Protein AF-A0A7V4V1C7-F1 (afdb_monomer)

Radius of gyration: 26.03 Å; Cα contacts (8 Å, |Δi|>4): 119; chains: 1; bounding box: 71×23×78 Å

Sequence (126 aa):
MKGGFTLIELMVSVSILSLGIVLIYQSFFTILNYFNYYLHYLDVYPWLNEKIWQIKEDLNRNGNFDFIEKGGFLEINKRIYRWNLDFSPIDKNLYAIYLTLFWQEGKREIRLFRKTYVFYRENNPA

Nearest PDB structures (foldseek):
  2ret-assembly1_C  TM=4.848E-01  e=1.657E-01  Vibrio vulnificus
  1fr5-assembly1_B  TM=5.571E-01  e=1.286E+00  Enterobacteria phage fr
  5dm5-assembly1_D  TM=5.004E-01  e=6.136E-01  Yersinia pestis
  4l8h-assembly1_B  TM=4.335E-01  e=1.809E+00  Qubevirus durum
  4jnj-assembly3_C  TM=4.358E-01  e=2.146E+00  Streptomyces avidinii

Secondary structure (DSSP, 8-state):
---PPPHHHHHHHHHHHHHHHHHHHHHHHHHHHHHHHHHHHHHHHHHHHHHHHHHHHHHHHHS-STTS--EEEEEETTEEEEEEEEEEEEETTEEEEEEEEEEEETTEEEEEEEEEEEE-------

Solvent-accessible surface area (backbone atoms only — not comparable to full-atom values): 7444 Å² total; per-residue (Å²): 133,89,84,74,84,51,72,66,60,52,51,51,51,51,50,54,50,51,52,51,52,51,55,52,51,53,51,49,53,52,51,51,52,53,51,52,51,51,51,54,47,61,69,46,44,63,57,55,54,50,52,52,50,50,53,52,52,46,37,72,72,68,65,48,70,86,84,54,82,48,59,53,75,47,76,57,97,92,40,71,34,42,37,40,48,48,78,44,80,77,49,101,41,33,32,38,38,39,43,37,39,35,38,76,58,91,92,41,79,46,78,48,78,47,78,50,76,46,78,51,72,86,74,76,85,126

Mean predicted aligned error: 7.75 Å

Structure (mmCIF, N/CA/C/O backbone):
data_AF-A0A7V4V1C7-F1
#
_entry.id   AF-A0A7V4V1C7-F1
#
loop_
_atom_site.group_PDB
_atom_site.id
_atom_site.type_symbol
_atom_site.label_atom_id
_atom_site.label_alt_id
_atom_site.label_comp_id
_atom_site.label_asym_id
_atom_site.label_entity_id
_atom_site.label_seq_id
_atom_site.pdbx_PDB_ins_code
_atom_site.Cartn_x
_atom_site.Cartn_y
_atom_site.Cartn_z
_atom_site.occupancy
_atom_site.B_iso_or_equiv
_atom_site.auth_seq_id
_atom_site.auth_comp_id
_atom_site.auth_asym_id
_atom_site.auth_atom_id
_atom_site.pdbx_PDB_model_num
ATOM 1 N N . MET A 1 1 ? -49.390 6.026 39.402 1.00 41.47 1 MET A N 1
ATOM 2 C CA . MET A 1 1 ? -48.544 4.851 39.711 1.00 41.47 1 MET A CA 1
ATOM 3 C C . MET A 1 1 ? -47.139 5.149 39.211 1.00 41.47 1 MET A C 1
ATOM 5 O O . MET A 1 1 ? -46.997 5.484 38.045 1.00 41.47 1 MET A O 1
ATOM 9 N N . LYS A 1 2 ? -46.134 5.151 40.097 1.00 51.75 2 LYS A N 1
ATOM 10 C CA . LYS A 1 2 ? -44.726 5.384 39.732 1.00 51.75 2 LYS A CA 1
ATOM 11 C C . LYS A 1 2 ? -44.188 4.099 39.089 1.00 51.75 2 LYS A C 1
ATOM 13 O O . LYS A 1 2 ? -44.086 3.093 39.781 1.00 51.75 2 LYS A O 1
ATOM 18 N N . GLY A 1 3 ? -43.935 4.116 37.782 1.00 60.66 3 GLY A N 1
ATOM 19 C CA . GLY A 1 3 ? -43.393 2.969 37.050 1.00 60.66 3 GLY A CA 1
ATOM 20 C C . GLY A 1 3 ? -41.909 2.795 37.361 1.00 60.66 3 GLY A C 1
ATOM 21 O O . GLY A 1 3 ? -41.109 3.656 37.008 1.00 60.66 3 GLY A O 1
ATOM 22 N N . GLY A 1 4 ? -41.556 1.727 38.074 1.00 70.62 4 GLY A N 1
ATOM 23 C CA . GLY A 1 4 ? -40.166 1.329 38.284 1.00 70.62 4 GLY A CA 1
ATOM 24 C C . GLY A 1 4 ? -39.678 0.478 37.116 1.00 70.62 4 GLY A C 1
ATOM 25 O O . GLY A 1 4 ? -40.400 -0.411 36.670 1.00 70.62 4 GLY A O 1
ATOM 26 N N . PHE A 1 5 ? -38.463 0.747 36.641 1.00 72.94 5 PHE A N 1
ATOM 27 C CA . PHE A 1 5 ? -37.773 -0.099 35.667 1.00 72.94 5 PHE A CA 1
ATOM 28 C C . PHE A 1 5 ? -37.484 -1.470 36.280 1.00 72.94 5 PHE A C 1
ATOM 30 O O . PHE A 1 5 ? -37.031 -1.560 37.426 1.00 72.94 5 PHE A O 1
ATOM 37 N N . THR A 1 6 ? -37.709 -2.540 35.520 1.00 88.69 6 THR A N 1
ATOM 38 C CA . THR A 1 6 ? -37.303 -3.878 35.972 1.00 88.69 6 THR A CA 1
ATOM 39 C C . THR A 1 6 ? -35.799 -4.071 35.756 1.00 88.69 6 THR A C 1
ATOM 41 O O . THR A 1 6 ? -35.216 -3.520 34.822 1.00 88.69 6 THR A O 1
ATOM 44 N N . LEU A 1 7 ? -35.144 -4.874 36.604 1.00 89.50 7 LEU A N 1
ATOM 45 C CA . LEU A 1 7 ? -33.712 -5.180 36.459 1.00 89.50 7 LEU A CA 1
ATOM 46 C C . LEU A 1 7 ? -33.395 -5.752 35.064 1.00 89.50 7 LEU A C 1
ATOM 48 O O . LEU A 1 7 ? -32.390 -5.397 34.458 1.00 89.50 7 LEU A O 1
ATOM 52 N N . ILE A 1 8 ? -34.282 -6.603 34.542 1.00 91.69 8 ILE A N 1
ATOM 53 C CA . ILE A 1 8 ? -34.151 -7.219 33.215 1.00 91.69 8 ILE A CA 1
ATOM 54 C C . ILE A 1 8 ? -34.165 -6.148 32.122 1.00 91.69 8 ILE A C 1
ATOM 56 O O . ILE A 1 8 ? -33.329 -6.172 31.226 1.00 91.69 8 ILE A O 1
ATOM 60 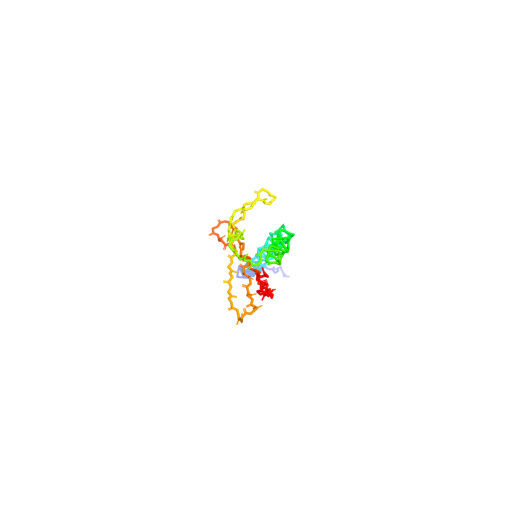N N . GLU A 1 9 ? -35.073 -5.181 32.213 1.00 91.69 9 GLU A N 1
ATOM 61 C CA . GLU A 1 9 ? -35.179 -4.083 31.253 1.00 91.69 9 GLU A CA 1
ATOM 62 C C . GLU A 1 9 ? -33.923 -3.199 31.252 1.00 91.69 9 GLU A C 1
ATOM 64 O O . GLU A 1 9 ? -33.433 -2.817 30.187 1.00 91.69 9 GLU A O 1
ATOM 69 N N . LEU A 1 10 ? -33.337 -2.948 32.430 1.00 93.50 10 LEU A N 1
ATOM 70 C CA . LEU A 1 10 ? -32.050 -2.261 32.553 1.00 93.50 10 LEU A CA 1
ATOM 71 C C . LEU A 1 10 ? -30.926 -3.067 31.884 1.00 93.50 10 LEU A C 1
ATOM 73 O O . LEU A 1 10 ? -30.163 -2.516 31.093 1.00 93.50 10 LEU A O 1
ATOM 77 N N . MET A 1 11 ? -30.836 -4.370 32.167 1.00 95.31 11 MET A N 1
ATOM 78 C CA . MET A 1 11 ? -29.816 -5.244 31.579 1.00 95.31 11 MET A CA 1
ATOM 79 C C . MET A 1 11 ? -29.925 -5.287 30.054 1.00 95.31 11 MET A C 1
ATOM 81 O O . MET A 1 11 ? -28.922 -5.098 29.374 1.00 95.31 11 MET A O 1
ATOM 85 N N . VAL A 1 12 ? -31.137 -5.454 29.516 1.00 96.12 12 VAL A N 1
ATOM 86 C CA . VAL A 1 12 ? -31.387 -5.460 28.068 1.00 96.12 12 VAL A CA 1
ATOM 87 C C . VAL A 1 12 ? -31.009 -4.115 27.448 1.00 96.12 12 VAL A C 1
ATOM 89 O O . VAL A 1 12 ? -30.332 -4.089 26.421 1.00 96.12 12 VAL A O 1
ATOM 92 N N . SER A 1 13 ? -31.363 -3.001 28.092 1.00 96.19 13 SER A N 1
ATOM 93 C CA . SER A 1 13 ? -31.013 -1.658 27.614 1.00 96.19 13 SER A CA 1
ATOM 94 C C . SER A 1 13 ? -29.498 -1.453 27.548 1.00 96.19 13 SER A C 1
ATOM 96 O O . SER A 1 13 ? -28.981 -0.977 26.539 1.00 96.19 13 SER A O 1
ATOM 98 N N . VAL A 1 14 ? -28.768 -1.868 28.588 1.00 96.50 14 VAL A N 1
ATOM 99 C CA . VAL A 1 14 ? -27.299 -1.800 28.622 1.00 96.50 14 VAL A CA 1
ATOM 100 C C . VAL A 1 14 ? -26.679 -2.723 27.572 1.00 96.50 14 VAL A C 1
ATOM 102 O O . VAL A 1 14 ? -25.720 -2.327 26.912 1.00 96.50 14 VAL A O 1
ATOM 105 N N . SER A 1 15 ? -27.227 -3.923 27.366 1.00 97.25 15 SER A N 1
ATOM 106 C CA . SER A 1 15 ? -26.755 -4.844 26.328 1.00 97.25 15 SER A CA 1
ATOM 107 C C . SER A 1 15 ? -26.925 -4.266 24.924 1.00 97.25 15 SER A C 1
ATOM 109 O O . SER A 1 15 ? -25.975 -4.293 24.142 1.00 97.25 15 SER A O 1
ATOM 111 N N . ILE A 1 16 ? -28.095 -3.700 24.613 1.00 97.69 16 ILE A N 1
ATOM 112 C CA . ILE A 1 16 ? -28.363 -3.056 23.319 1.00 97.69 16 ILE A CA 1
ATOM 113 C C . ILE A 1 16 ? -27.432 -1.857 23.125 1.00 97.69 16 ILE A C 1
ATOM 115 O O . ILE A 1 16 ? -26.826 -1.710 22.063 1.00 97.69 16 ILE A O 1
ATOM 119 N N . LEU A 1 17 ? -27.275 -1.026 24.159 1.00 97.44 17 LEU A N 1
ATOM 120 C CA . LEU A 1 17 ? -26.408 0.147 24.107 1.00 97.44 17 LEU A CA 1
ATOM 121 C C . LEU A 1 17 ? -24.945 -0.243 23.868 1.00 97.44 17 LEU A C 1
ATOM 123 O O . LEU A 1 17 ? -24.293 0.316 22.990 1.00 97.44 17 LEU A O 1
ATOM 127 N N . SER A 1 18 ? -24.443 -1.231 24.611 1.00 97.81 18 SER A N 1
ATOM 128 C CA . SER A 1 18 ? -23.082 -1.751 24.464 1.00 97.81 18 SER A CA 1
ATOM 129 C C . SER A 1 18 ? -22.840 -2.296 23.056 1.00 97.81 18 SER A C 1
ATOM 131 O O . SER A 1 18 ? -21.846 -1.949 22.417 1.00 97.81 18 SER A O 1
ATOM 133 N N . LEU A 1 19 ? -23.786 -3.073 22.521 1.00 97.75 19 LEU A N 1
ATOM 134 C CA . LEU A 1 19 ? -23.694 -3.603 21.163 1.00 97.75 19 LEU A CA 1
ATOM 135 C C . LEU A 1 19 ? -23.662 -2.480 20.117 1.00 97.75 19 LEU A C 1
ATOM 137 O O . LEU A 1 19 ? -22.833 -2.512 19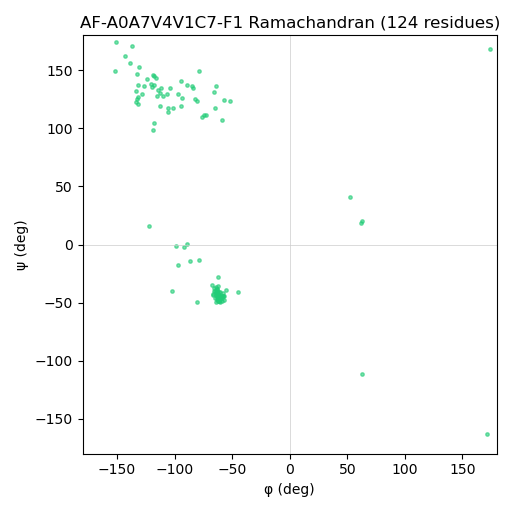.209 1.00 97.75 19 LEU A O 1
ATOM 141 N N . GLY A 1 20 ? -24.501 -1.453 20.275 1.00 97.81 20 GLY A N 1
ATOM 142 C CA . GLY A 1 20 ? -24.485 -0.273 19.409 1.00 97.81 20 GLY A CA 1
ATOM 143 C C . GLY A 1 20 ? -23.132 0.442 19.423 1.00 97.81 20 GLY A C 1
ATOM 144 O O . GLY A 1 20 ? -22.577 0.739 18.366 1.00 97.81 20 GLY A O 1
ATOM 145 N N . ILE A 1 21 ? -22.557 0.653 20.609 1.00 97.75 21 ILE A N 1
ATOM 146 C CA . ILE A 1 21 ? -21.242 1.284 20.773 1.00 97.75 21 ILE A CA 1
ATOM 147 C C . ILE A 1 21 ? -20.150 0.471 20.062 1.00 97.75 21 ILE A C 1
ATOM 149 O O . ILE A 1 21 ? -19.347 1.039 19.320 1.00 97.75 21 ILE A O 1
ATOM 153 N N . VAL A 1 22 ? -20.138 -0.854 20.233 1.00 98.00 22 VAL A N 1
ATOM 154 C CA . VAL A 1 22 ? -19.152 -1.736 19.585 1.00 98.00 22 VAL A CA 1
ATOM 155 C C . VAL A 1 22 ? -19.237 -1.640 18.060 1.00 98.00 22 VAL A C 1
ATOM 157 O O . VAL A 1 22 ? -18.207 -1.481 17.404 1.00 98.00 22 VAL A O 1
ATOM 160 N N . LEU A 1 23 ? -20.445 -1.669 17.490 1.00 97.62 23 LEU A N 1
ATOM 161 C CA . LEU A 1 23 ? -20.644 -1.558 16.040 1.00 97.62 23 LEU A CA 1
ATOM 162 C C . LEU A 1 23 ? -20.173 -0.205 15.484 1.00 97.62 23 LEU A C 1
ATOM 164 O O . LEU A 1 23 ? -19.568 -0.150 14.407 1.00 97.62 23 LEU A O 1
ATOM 168 N N . ILE A 1 24 ? -20.405 0.883 16.226 1.00 97.56 24 ILE A N 1
ATOM 169 C CA . ILE A 1 24 ? -19.935 2.225 15.855 1.00 97.56 24 ILE A CA 1
ATOM 170 C C . ILE A 1 24 ? -18.405 2.260 15.840 1.00 97.56 24 ILE A C 1
ATOM 172 O O . ILE A 1 24 ? -17.813 2.683 14.845 1.00 97.56 24 ILE A O 1
ATOM 176 N N . TYR A 1 25 ? -17.753 1.772 16.898 1.00 97.06 25 TYR A N 1
ATOM 177 C CA . TYR A 1 25 ? -16.291 1.749 16.963 1.00 97.06 25 TYR A CA 1
ATOM 178 C C . TYR A 1 25 ? -15.676 0.866 15.882 1.00 97.06 25 TYR A C 1
ATOM 180 O O . TYR A 1 25 ? -14.702 1.265 15.246 1.00 97.06 25 TYR A O 1
ATOM 188 N N . GLN A 1 26 ? -16.254 -0.305 15.619 1.00 96.81 26 GLN A N 1
ATOM 189 C CA . GLN A 1 26 ? -15.788 -1.185 14.552 1.00 96.81 26 GLN A CA 1
ATOM 190 C C . GLN A 1 26 ? -15.849 -0.492 13.183 1.00 96.81 26 GLN A C 1
ATOM 192 O O . GLN A 1 26 ? -14.891 -0.553 12.405 1.00 96.81 26 GLN A O 1
ATOM 197 N N . SER A 1 27 ? -16.952 0.202 12.900 1.00 95.19 27 SER A N 1
ATOM 198 C CA . SER A 1 27 ? -17.128 0.959 11.657 1.00 95.19 27 SER A CA 1
ATOM 199 C C . SER A 1 27 ? -16.121 2.106 11.562 1.00 95.19 27 SER A C 1
ATOM 201 O O . SER A 1 27 ? -15.472 2.282 10.531 1.00 95.19 27 SER A O 1
ATOM 203 N N . PHE A 1 28 ? -15.918 2.835 12.660 1.00 96.81 28 PHE A N 1
ATOM 204 C CA . PHE A 1 28 ? -14.949 3.923 12.739 1.00 96.81 28 PHE A CA 1
ATOM 205 C C . PHE A 1 28 ? -13.514 3.448 12.481 1.00 96.81 28 PHE A C 1
ATOM 207 O O . PHE A 1 28 ? -12.826 4.012 11.632 1.00 96.81 28 PHE A O 1
ATOM 214 N N . PHE A 1 29 ? -13.070 2.376 13.143 1.00 94.06 29 PHE A N 1
ATOM 215 C CA . PHE A 1 29 ? -11.734 1.817 12.917 1.00 94.06 29 PHE A CA 1
ATOM 216 C C . PHE A 1 29 ? -11.552 1.311 11.487 1.00 94.06 29 PHE A C 1
ATOM 218 O O . PHE A 1 29 ? -10.481 1.464 10.906 1.00 94.06 29 PHE A O 1
ATOM 225 N N . THR A 1 30 ? -12.607 0.757 10.892 1.00 93.62 30 THR A N 1
ATOM 226 C CA . THR A 1 30 ? -12.586 0.330 9.491 1.00 93.62 30 THR A CA 1
ATOM 227 C C . THR A 1 30 ? -12.340 1.517 8.561 1.00 93.62 30 THR A C 1
ATOM 229 O O . THR A 1 30 ? -11.446 1.459 7.718 1.00 93.62 30 THR A O 1
ATOM 232 N N . ILE A 1 31 ? -13.074 2.617 8.746 1.00 94.94 31 ILE A N 1
ATOM 233 C CA . ILE A 1 31 ? -12.894 3.843 7.957 1.00 94.94 31 ILE A CA 1
ATOM 234 C C . ILE A 1 31 ? -11.495 4.424 8.171 1.00 94.94 31 ILE A C 1
ATOM 236 O O . ILE A 1 31 ? -10.837 4.795 7.202 1.00 94.94 31 ILE A O 1
ATOM 240 N N . LEU A 1 32 ? -11.014 4.455 9.415 1.00 93.31 32 LEU A N 1
ATOM 241 C CA . LEU A 1 32 ? -9.684 4.964 9.742 1.00 93.31 32 LEU A CA 1
ATOM 242 C C . LEU A 1 32 ? -8.578 4.165 9.037 1.00 93.31 32 LEU A C 1
ATOM 244 O O . LEU A 1 32 ? -7.642 4.757 8.501 1.00 93.31 32 LEU A O 1
ATOM 248 N N . ASN A 1 33 ? -8.715 2.839 8.973 1.00 89.56 33 ASN A N 1
ATOM 249 C CA . ASN A 1 33 ? -7.781 1.977 8.250 1.00 89.56 33 ASN A CA 1
ATOM 250 C C . ASN A 1 33 ? -7.766 2.291 6.746 1.00 89.56 33 ASN A C 1
ATOM 252 O O . ASN A 1 33 ? -6.694 2.421 6.157 1.00 89.56 33 ASN A O 1
ATOM 256 N N . TYR A 1 34 ? -8.938 2.460 6.122 1.00 90.75 34 TYR A N 1
ATOM 257 C CA . TYR A 1 34 ? -9.010 2.858 4.712 1.00 90.75 34 TYR A CA 1
ATOM 258 C C . TYR A 1 34 ? -8.417 4.246 4.479 1.00 90.75 34 TYR A C 1
ATOM 260 O O . TYR A 1 34 ? -7.668 4.443 3.526 1.00 90.75 34 TYR A O 1
ATOM 268 N N . PHE A 1 35 ? -8.716 5.203 5.355 1.00 93.12 35 PHE A N 1
ATOM 269 C CA . PHE A 1 35 ? -8.184 6.556 5.255 1.00 93.12 35 PHE A CA 1
ATOM 270 C C . PHE A 1 35 ? -6.653 6.569 5.335 1.00 93.12 35 PHE A C 1
ATOM 272 O O . PHE A 1 35 ? -6.005 7.208 4.510 1.00 93.12 35 PHE A O 1
ATOM 279 N N . ASN A 1 36 ? -6.066 5.807 6.263 1.00 90.12 36 ASN A N 1
ATOM 280 C CA . ASN A 1 36 ? -4.615 5.695 6.375 1.00 90.12 36 ASN A CA 1
ATOM 281 C C . ASN A 1 36 ? -3.987 5.081 5.113 1.00 90.12 36 ASN A C 1
ATOM 283 O O . ASN A 1 36 ? -3.009 5.613 4.589 1.00 90.12 36 ASN A O 1
ATOM 287 N N . TYR A 1 37 ? -4.600 4.030 4.558 1.00 89.81 37 TYR A N 1
ATOM 288 C CA . TYR A 1 37 ? -4.168 3.454 3.282 1.00 89.81 37 TYR A CA 1
ATOM 289 C C . TYR A 1 37 ? -4.166 4.495 2.150 1.00 89.81 37 TYR A C 1
ATOM 291 O O . TYR A 1 37 ? -3.203 4.577 1.387 1.00 89.81 37 TYR A O 1
ATOM 299 N N . TYR A 1 38 ? -5.211 5.325 2.051 1.00 91.12 38 TYR A N 1
ATOM 300 C CA . TYR A 1 38 ? -5.277 6.380 1.038 1.00 91.12 38 TYR A CA 1
ATOM 301 C C . TYR A 1 38 ? -4.246 7.488 1.257 1.00 91.12 38 TYR A C 1
ATOM 303 O O . TYR A 1 38 ? -3.708 7.994 0.276 1.00 91.12 38 TYR A O 1
ATOM 311 N N . LEU A 1 39 ? -3.923 7.841 2.504 1.00 91.88 39 LEU A N 1
ATOM 312 C CA . LEU A 1 39 ? -2.835 8.781 2.786 1.00 91.88 39 LEU A CA 1
ATOM 313 C C . LEU A 1 39 ? -1.492 8.243 2.285 1.00 91.88 39 LEU A C 1
ATOM 315 O O . LEU A 1 39 ? -0.794 8.936 1.551 1.00 91.88 39 LEU A O 1
ATOM 319 N N . HIS A 1 40 ? -1.167 6.987 2.603 1.00 91.00 40 HIS A N 1
ATOM 320 C CA . HIS A 1 40 ? 0.035 6.338 2.077 1.00 91.00 40 HIS A CA 1
ATOM 321 C C . HIS A 1 40 ? 0.042 6.308 0.548 1.00 91.00 40 HIS A C 1
ATOM 323 O O . HIS A 1 40 ? 1.060 6.620 -0.065 1.00 91.00 40 HIS A O 1
ATOM 329 N N . TYR A 1 41 ? -1.092 5.970 -0.072 1.00 90.94 41 TYR A N 1
ATOM 330 C CA . TYR A 1 41 ? -1.230 5.967 -1.524 1.00 90.94 41 TYR A CA 1
ATOM 331 C C . TYR A 1 41 ? -0.951 7.345 -2.132 1.00 90.94 41 TYR A C 1
ATOM 333 O O . TYR A 1 41 ? -0.176 7.436 -3.080 1.00 90.94 41 TYR A O 1
ATOM 341 N N . LEU A 1 42 ? -1.554 8.407 -1.592 1.00 92.38 42 LEU A N 1
ATOM 342 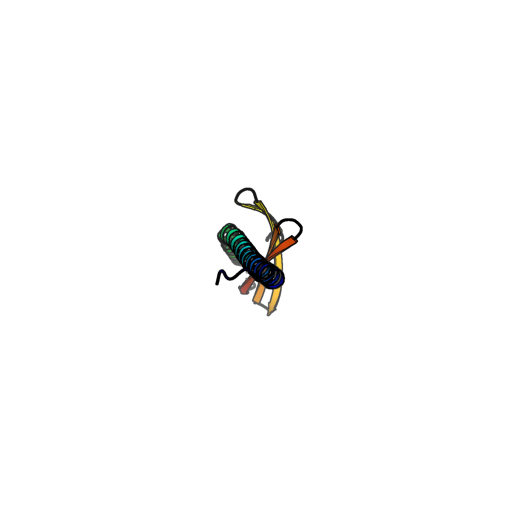C CA . LEU A 1 42 ? -1.374 9.773 -2.087 1.00 92.38 42 LEU A CA 1
ATOM 343 C C . LEU A 1 42 ? 0.070 10.258 -1.929 1.00 92.38 42 LEU A C 1
ATOM 345 O O . LEU A 1 42 ? 0.577 10.912 -2.837 1.00 92.38 42 LEU A O 1
ATOM 349 N N . ASP A 1 43 ? 0.742 9.878 -0.843 1.00 92.38 43 ASP A N 1
ATOM 350 C CA . ASP A 1 43 ? 2.149 10.209 -0.605 1.00 92.38 43 ASP A CA 1
ATOM 351 C C . ASP A 1 43 ? 3.077 9.581 -1.656 1.00 92.38 43 ASP A C 1
ATOM 353 O O . ASP A 1 43 ? 3.975 10.242 -2.178 1.00 92.38 43 ASP A O 1
ATOM 357 N N . VAL A 1 44 ? 2.867 8.303 -1.994 1.00 93.44 44 VAL A N 1
ATOM 358 C CA . VAL A 1 44 ? 3.731 7.584 -2.949 1.00 93.44 44 VAL A CA 1
ATOM 359 C C . VAL A 1 44 ? 3.308 7.761 -4.409 1.00 93.44 44 VAL A C 1
ATOM 361 O O . VAL A 1 44 ? 4.074 7.432 -5.315 1.00 93.44 44 VAL A O 1
ATOM 364 N N . TYR A 1 45 ? 2.100 8.268 -4.668 1.00 92.50 45 TYR A N 1
ATOM 365 C CA . TYR A 1 45 ? 1.538 8.379 -6.016 1.00 92.50 45 TYR A CA 1
ATOM 366 C C . TYR A 1 45 ? 2.399 9.206 -6.991 1.00 92.50 45 TYR A C 1
ATOM 368 O O . TYR A 1 45 ? 2.607 8.740 -8.118 1.00 92.50 45 TYR A O 1
ATOM 376 N N . PRO A 1 46 ? 2.954 10.377 -6.612 1.00 93.38 46 PRO A N 1
ATOM 377 C CA . PRO A 1 46 ? 3.851 11.131 -7.487 1.00 93.38 46 PRO A CA 1
ATOM 378 C C . PRO A 1 46 ? 5.099 10.327 -7.860 1.00 93.38 46 PRO A C 1
ATOM 380 O O . PRO A 1 46 ? 5.422 10.212 -9.040 1.00 93.38 46 PRO A O 1
ATOM 383 N N . TRP A 1 47 ? 5.738 9.690 -6.874 1.00 94.12 47 TRP A N 1
ATOM 384 C CA . TRP A 1 47 ? 6.929 8.868 -7.096 1.00 94.12 47 TRP A CA 1
ATOM 385 C C . TRP A 1 47 ? 6.635 7.658 -7.991 1.00 94.12 47 TRP A C 1
ATOM 387 O O . TRP A 1 47 ? 7.411 7.348 -8.888 1.00 94.12 47 TRP A O 1
ATOM 397 N N . LEU A 1 48 ? 5.482 7.007 -7.810 1.00 92.56 48 LEU A N 1
ATOM 398 C CA . LEU A 1 48 ? 5.038 5.902 -8.664 1.00 92.56 48 LEU A CA 1
ATOM 399 C C . LEU A 1 48 ? 4.890 6.316 -10.131 1.00 92.56 48 LEU A C 1
ATOM 401 O O . LEU A 1 48 ? 5.266 5.558 -11.024 1.00 92.56 48 LEU A O 1
ATOM 405 N N . ASN A 1 49 ? 4.283 7.479 -10.388 1.00 92.12 49 ASN A N 1
ATOM 406 C CA . ASN A 1 49 ? 4.142 8.002 -11.747 1.00 92.12 49 ASN A CA 1
ATOM 407 C C . ASN A 1 49 ? 5.505 8.322 -12.354 1.00 92.12 49 ASN A C 1
ATOM 409 O O . ASN A 1 49 ? 5.769 7.920 -13.484 1.00 92.12 49 ASN A O 1
ATOM 413 N N . GL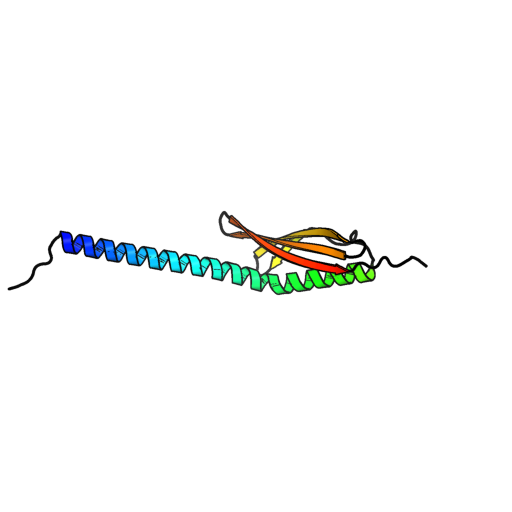U A 1 50 ? 6.356 8.991 -11.582 1.00 93.19 50 GLU A N 1
ATOM 414 C CA . GLU A 1 50 ? 7.690 9.394 -12.008 1.00 93.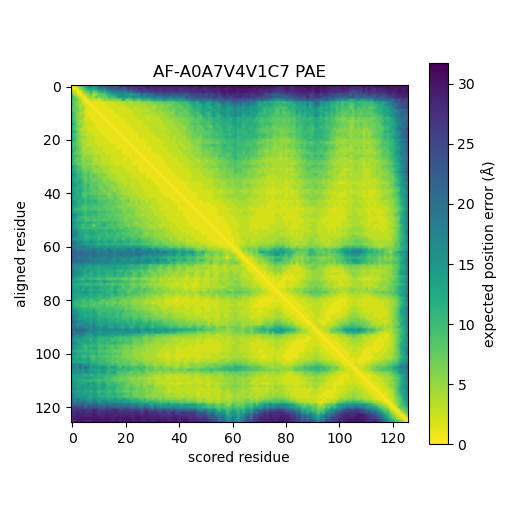19 50 GLU A CA 1
ATOM 415 C C . GLU A 1 50 ? 8.569 8.178 -12.318 1.00 93.19 50 GLU A C 1
ATOM 417 O O . GLU A 1 50 ? 9.131 8.087 -13.404 1.00 93.19 50 GLU A O 1
ATOM 422 N N . LYS A 1 51 ? 8.605 7.167 -11.439 1.00 92.00 51 LYS A N 1
ATOM 423 C CA . LYS A 1 51 ? 9.390 5.946 -11.670 1.00 92.00 51 LYS A CA 1
ATOM 424 C C . LYS A 1 51 ? 8.921 5.207 -12.925 1.00 92.00 51 LYS A C 1
ATOM 426 O O . LYS A 1 51 ? 9.744 4.747 -13.706 1.00 92.00 51 LYS A O 1
ATOM 431 N N . ILE A 1 52 ? 7.608 5.121 -13.161 1.00 90.81 52 ILE A N 1
ATOM 432 C CA . ILE A 1 52 ? 7.069 4.521 -14.394 1.00 90.81 52 ILE A CA 1
ATOM 433 C C . ILE A 1 52 ? 7.464 5.328 -15.632 1.00 90.81 52 ILE A C 1
ATOM 435 O O . ILE A 1 52 ? 7.761 4.733 -16.668 1.00 90.81 52 ILE A O 1
ATOM 439 N N . TRP A 1 53 ? 7.433 6.657 -15.549 1.00 90.50 53 TRP A N 1
ATOM 440 C CA . TRP A 1 53 ? 7.858 7.518 -16.646 1.00 90.50 53 TRP A CA 1
ATOM 441 C C . TRP A 1 53 ? 9.352 7.329 -16.952 1.00 90.50 53 TRP A C 1
ATOM 443 O O . TRP A 1 53 ? 9.690 7.073 -18.105 1.00 90.50 53 TRP A O 1
ATOM 453 N N . GLN A 1 54 ? 10.209 7.315 -15.928 1.00 90.31 54 GLN A N 1
ATOM 454 C CA . GLN A 1 54 ? 11.649 7.053 -16.056 1.00 90.31 54 GLN A CA 1
ATOM 455 C C . GLN A 1 54 ? 11.927 5.702 -16.714 1.00 90.31 54 GLN A C 1
ATOM 457 O O . GLN A 1 54 ? 12.650 5.636 -17.697 1.00 90.31 54 GLN A O 1
ATOM 462 N N . ILE A 1 55 ? 11.264 4.636 -16.256 1.00 88.81 55 ILE A N 1
ATOM 463 C CA . ILE A 1 55 ? 11.407 3.297 -16.844 1.00 88.81 55 ILE A CA 1
ATOM 464 C C . ILE A 1 55 ? 11.055 3.300 -18.338 1.00 88.81 55 ILE A C 1
ATOM 466 O O . ILE A 1 55 ? 11.727 2.656 -19.137 1.00 88.81 55 ILE A O 1
ATOM 470 N N . LYS A 1 56 ? 9.995 4.014 -18.736 1.00 86.25 56 LYS A N 1
ATOM 471 C CA . LYS A 1 56 ? 9.611 4.125 -20.151 1.00 86.25 56 LYS A CA 1
ATOM 472 C C . LYS A 1 56 ? 10.649 4.887 -20.965 1.00 86.25 56 LYS A C 1
ATOM 474 O O . LYS A 1 56 ? 10.952 4.476 -22.081 1.00 86.25 56 LYS A O 1
ATOM 479 N N . GLU A 1 57 ? 11.172 5.976 -20.418 1.00 86.81 57 GLU A N 1
ATOM 480 C CA . GLU A 1 57 ? 12.189 6.790 -21.077 1.00 86.81 57 GLU A CA 1
ATOM 481 C C . GLU A 1 57 ? 13.510 6.023 -21.231 1.00 86.81 57 GLU A C 1
ATOM 483 O O . GLU A 1 57 ? 14.083 6.005 -22.320 1.00 86.81 57 GLU A O 1
ATOM 488 N N . ASP A 1 58 ? 13.947 5.309 -20.194 1.00 85.31 58 ASP A N 1
ATOM 489 C CA . ASP A 1 58 ? 15.158 4.484 -20.221 1.00 85.31 58 ASP A CA 1
ATOM 490 C C . ASP A 1 58 ? 15.044 3.347 -21.240 1.00 85.31 58 ASP A C 1
ATOM 492 O O . ASP A 1 58 ? 15.983 3.091 -21.995 1.00 85.31 58 ASP A O 1
ATOM 496 N N . LEU A 1 59 ? 13.875 2.703 -21.328 1.00 83.38 59 LEU A N 1
ATOM 497 C CA . LEU A 1 59 ? 13.612 1.684 -22.346 1.00 83.38 59 LEU A CA 1
ATOM 498 C C . LEU A 1 59 ? 13.615 2.265 -23.759 1.00 83.38 59 LEU A C 1
ATOM 500 O O . LEU A 1 59 ? 14.165 1.640 -24.665 1.00 83.38 59 LEU A O 1
ATOM 504 N N . ASN A 1 60 ? 13.045 3.455 -23.950 1.00 80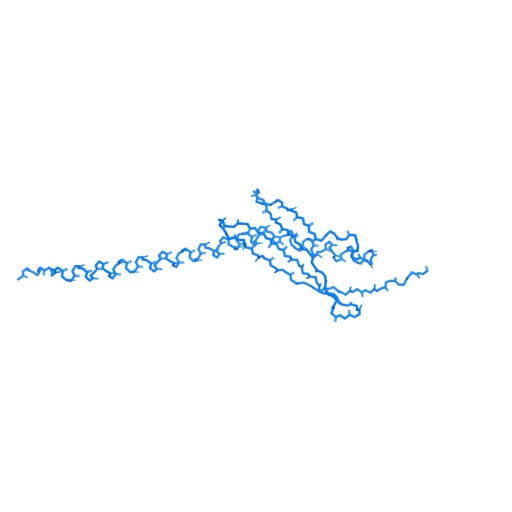.94 60 ASN A N 1
ATOM 505 C CA . ASN A 1 60 ? 13.048 4.128 -25.247 1.00 80.94 60 ASN A CA 1
ATOM 506 C C . ASN A 1 60 ? 14.461 4.536 -25.688 1.00 80.94 60 ASN A C 1
ATOM 508 O O . ASN A 1 60 ? 14.763 4.472 -26.878 1.00 80.94 60 ASN A O 1
ATOM 512 N N . ARG A 1 61 ? 15.317 4.969 -24.753 1.00 81.00 61 ARG A N 1
ATOM 513 C CA . ARG A 1 61 ? 16.683 5.430 -25.051 1.00 81.00 61 ARG A CA 1
ATOM 514 C C . ARG A 1 61 ? 17.673 4.289 -25.230 1.00 81.00 61 ARG A C 1
ATOM 516 O O . ARG A 1 61 ? 18.424 4.286 -26.199 1.00 81.00 61 ARG A O 1
ATOM 523 N N . ASN A 1 62 ? 17.687 3.349 -24.290 1.00 78.31 62 ASN A N 1
ATOM 524 C CA . ASN A 1 62 ? 18.739 2.338 -24.192 1.00 78.31 62 ASN A CA 1
ATOM 525 C C . ASN A 1 62 ? 18.341 1.013 -24.843 1.00 78.31 62 ASN A C 1
ATOM 527 O O . ASN A 1 62 ? 19.203 0.175 -25.091 1.00 78.31 62 ASN A O 1
ATOM 531 N N . GLY A 1 63 ? 17.046 0.797 -25.086 1.00 72.88 63 GLY A N 1
ATOM 532 C CA . GLY A 1 63 ? 16.556 -0.436 -25.688 1.00 72.88 63 GLY A CA 1
ATOM 533 C C . GLY A 1 63 ? 16.816 -1.685 -24.838 1.00 72.88 63 GLY A C 1
ATOM 534 O O . GLY A 1 63 ? 16.830 -2.783 -25.371 1.00 72.88 63 GLY A O 1
ATOM 535 N N . ASN A 1 64 ? 17.058 -1.568 -23.532 1.00 74.38 64 ASN A N 1
ATOM 536 C CA . ASN A 1 64 ? 17.298 -2.736 -22.684 1.00 74.38 64 ASN A CA 1
ATOM 537 C C . ASN A 1 64 ? 16.877 -2.471 -21.229 1.00 74.38 64 ASN A C 1
ATOM 539 O O . ASN A 1 64 ? 16.954 -1.348 -20.734 1.00 74.38 64 ASN A O 1
ATOM 543 N N . PHE A 1 65 ? 16.446 -3.531 -20.547 1.00 77.56 65 PHE A N 1
ATOM 544 C CA . PHE A 1 65 ? 16.076 -3.570 -19.135 1.00 77.56 65 PHE A CA 1
ATOM 545 C C . PHE A 1 65 ? 17.283 -3.644 -18.183 1.00 77.56 65 PHE A C 1
ATOM 547 O O . PHE A 1 65 ? 17.106 -3.443 -16.983 1.00 77.56 65 PHE A O 1
ATOM 554 N N . ASP A 1 66 ? 18.490 -3.936 -18.680 1.00 76.62 66 ASP A N 1
ATOM 555 C CA . ASP A 1 66 ? 19.673 -4.199 -17.840 1.00 76.62 66 ASP A CA 1
ATOM 556 C C . ASP A 1 66 ? 20.111 -3.009 -16.974 1.00 76.62 66 ASP A C 1
ATOM 558 O O . ASP A 1 66 ? 20.655 -3.202 -15.889 1.00 76.62 66 ASP A O 1
ATOM 562 N N . PHE A 1 67 ? 19.829 -1.781 -17.412 1.00 75.38 67 PHE A N 1
ATOM 563 C CA . PHE A 1 67 ? 20.177 -0.562 -16.673 1.00 75.38 67 PHE A CA 1
ATOM 564 C C . PHE A 1 67 ? 19.088 -0.110 -15.692 1.00 75.38 67 PHE A C 1
ATOM 566 O O . PHE A 1 67 ? 19.251 0.904 -15.016 1.00 75.38 67 PHE A O 1
ATOM 573 N N . ILE A 1 68 ? 17.977 -0.846 -15.601 1.00 85.00 68 ILE A N 1
ATOM 574 C CA . ILE A 1 68 ? 16.830 -0.452 -14.788 1.00 85.00 68 ILE A CA 1
ATOM 575 C C . ILE A 1 68 ? 16.929 -1.097 -13.412 1.00 85.00 68 ILE A C 1
ATOM 577 O O . ILE A 1 68 ? 16.889 -2.320 -13.263 1.00 85.00 68 ILE A O 1
ATOM 581 N N . GLU A 1 69 ? 16.997 -0.258 -12.382 1.00 87.62 69 GLU A N 1
ATOM 582 C CA . GLU A 1 69 ? 16.932 -0.706 -10.995 1.00 87.62 69 GLU A CA 1
ATOM 583 C C . GLU A 1 69 ? 15.638 -1.489 -10.730 1.00 87.62 69 GLU A C 1
ATOM 585 O O . GLU A 1 69 ? 14.528 -0.985 -10.928 1.00 87.62 69 GLU A O 1
ATOM 590 N N . LYS A 1 70 ? 15.782 -2.722 -10.233 1.00 90.56 70 LYS A N 1
ATOM 591 C CA . LYS A 1 70 ? 14.653 -3.634 -9.987 1.00 90.56 70 LYS A CA 1
ATOM 592 C C . LYS A 1 70 ? 14.078 -3.554 -8.575 1.00 90.56 70 LYS A C 1
ATOM 594 O O . LYS A 1 70 ? 13.123 -4.255 -8.257 1.00 90.56 70 LYS A O 1
ATOM 599 N N . GLY A 1 71 ? 14.645 -2.730 -7.705 1.00 94.12 71 GLY A N 1
ATOM 600 C CA . GLY A 1 71 ? 14.149 -2.571 -6.348 1.00 94.12 71 GLY A CA 1
ATOM 601 C C . GLY A 1 71 ? 15.038 -1.692 -5.492 1.00 94.12 71 GLY A C 1
ATOM 602 O O . GLY A 1 71 ? 16.168 -1.377 -5.858 1.00 94.12 71 GLY A O 1
ATOM 603 N N . GLY A 1 72 ? 14.516 -1.318 -4.332 1.00 94.75 72 GLY A N 1
ATOM 604 C CA . GLY A 1 72 ? 15.236 -0.488 -3.383 1.00 94.75 72 GLY A CA 1
ATOM 605 C C . GLY A 1 72 ? 14.360 -0.014 -2.236 1.00 94.75 72 GLY A C 1
ATOM 606 O O . GLY A 1 72 ? 13.272 -0.537 -1.979 1.00 94.75 72 GLY A O 1
ATOM 607 N N . PHE A 1 73 ? 14.858 1.009 -1.554 1.00 94.75 73 PHE A N 1
ATOM 608 C CA . PHE A 1 73 ? 14.145 1.715 -0.503 1.00 94.75 73 PHE A CA 1
ATOM 609 C C . PHE A 1 73 ? 13.980 3.170 -0.910 1.00 94.75 73 PHE A C 1
ATOM 611 O O . PHE A 1 73 ? 14.841 3.740 -1.577 1.00 94.75 73 PHE A O 1
ATOM 618 N N . LEU A 1 74 ? 12.866 3.761 -0.515 1.00 93.69 74 LEU A N 1
ATOM 619 C CA . LEU A 1 74 ? 12.612 5.182 -0.672 1.00 93.69 74 LEU A CA 1
ATOM 620 C C . LEU A 1 74 ? 12.085 5.728 0.650 1.00 93.69 74 LEU A C 1
ATOM 622 O O . LEU A 1 74 ? 11.360 5.037 1.370 1.00 93.69 74 LEU A O 1
ATOM 626 N N . GLU A 1 75 ? 12.423 6.973 0.951 1.00 93.31 75 GLU A N 1
ATOM 627 C CA . GLU A 1 75 ? 11.894 7.683 2.106 1.00 93.31 75 GLU A CA 1
ATOM 628 C C . GLU A 1 75 ? 11.002 8.832 1.630 1.00 93.31 75 GLU A C 1
ATOM 630 O O . GLU A 1 75 ? 11.456 9.725 0.919 1.00 93.31 75 GLU A O 1
ATOM 635 N N . ILE A 1 76 ? 9.723 8.809 2.008 1.00 90.81 76 ILE A N 1
ATOM 636 C CA . ILE A 1 76 ? 8.765 9.897 1.756 1.00 90.81 76 ILE A CA 1
ATOM 637 C C . ILE A 1 76 ? 8.113 10.243 3.087 1.00 90.81 76 ILE A C 1
ATOM 639 O O . ILE A 1 76 ? 7.641 9.355 3.794 1.00 90.81 76 ILE A O 1
ATOM 643 N N . ASN A 1 77 ? 8.085 11.528 3.448 1.00 87.75 77 ASN A N 1
ATOM 644 C CA . ASN A 1 77 ? 7.475 12.006 4.694 1.00 87.75 77 ASN A CA 1
ATOM 645 C C . ASN A 1 77 ? 7.980 11.266 5.953 1.00 87.75 77 ASN A C 1
ATOM 647 O O . ASN A 1 77 ? 7.193 10.946 6.845 1.00 87.75 77 ASN A O 1
ATOM 651 N N . LYS A 1 78 ? 9.292 10.984 6.031 1.00 88.38 78 LYS A N 1
ATOM 652 C CA . LYS A 1 78 ? 9.940 10.213 7.118 1.00 88.38 78 LYS A CA 1
ATOM 653 C C . LYS A 1 78 ? 9.456 8.761 7.247 1.00 88.38 78 LYS A C 1
ATOM 655 O O . LYS A 1 78 ? 9.604 8.139 8.298 1.00 88.38 78 LYS A O 1
ATOM 660 N N . ARG A 1 79 ? 8.835 8.220 6.198 1.00 89.12 79 ARG A N 1
ATOM 661 C CA . ARG A 1 79 ? 8.383 6.828 6.115 1.00 89.12 79 ARG A CA 1
ATOM 662 C C . ARG A 1 79 ? 9.214 6.104 5.074 1.00 89.12 79 ARG A C 1
ATOM 664 O O . ARG A 1 79 ? 9.408 6.617 3.975 1.00 89.12 79 ARG A O 1
ATOM 671 N N . ILE A 1 80 ? 9.664 4.904 5.420 1.00 92.69 80 ILE A N 1
ATOM 672 C CA . ILE A 1 80 ? 10.456 4.057 4.532 1.00 92.69 80 ILE A CA 1
ATOM 673 C C . ILE A 1 80 ? 9.514 3.107 3.798 1.00 92.69 80 ILE A C 1
ATOM 675 O O . ILE A 1 80 ? 8.765 2.359 4.428 1.00 92.69 80 ILE A O 1
ATOM 679 N N . TYR A 1 81 ? 9.594 3.111 2.472 1.00 95.00 81 TYR A N 1
ATOM 680 C CA . TYR A 1 81 ? 8.910 2.155 1.615 1.00 95.00 81 TYR A CA 1
ATOM 681 C C . TYR A 1 81 ? 9.943 1.299 0.895 1.00 95.00 81 TYR A C 1
ATOM 683 O O . TYR A 1 81 ? 10.911 1.805 0.324 1.00 95.00 81 TYR A O 1
ATOM 691 N N . ARG A 1 82 ? 9.726 -0.013 0.903 1.00 96.38 82 ARG A N 1
ATOM 692 C CA . ARG A 1 82 ? 10.469 -0.954 0.064 1.00 96.38 82 ARG A CA 1
ATOM 693 C C . ARG A 1 82 ? 9.741 -1.079 -1.263 1.00 96.38 82 ARG A C 1
ATOM 695 O O . ARG A 1 82 ? 8.521 -1.209 -1.267 1.00 96.38 82 ARG A O 1
ATOM 702 N N . TRP A 1 83 ? 10.459 -1.089 -2.374 1.00 96.06 83 TRP A N 1
ATOM 703 C CA . TRP A 1 83 ? 9.860 -1.284 -3.689 1.00 96.06 83 TRP A CA 1
ATOM 704 C C . TRP A 1 83 ? 10.598 -2.345 -4.495 1.00 96.06 83 TRP A C 1
ATOM 706 O O . TRP A 1 83 ? 11.794 -2.566 -4.304 1.00 96.06 83 TRP A O 1
ATOM 716 N N . ASN A 1 84 ? 9.875 -2.997 -5.398 1.00 96.25 84 ASN A N 1
ATOM 717 C CA . ASN A 1 84 ? 10.425 -3.889 -6.410 1.00 96.25 84 ASN A CA 1
ATOM 718 C C . ASN A 1 84 ? 9.717 -3.687 -7.753 1.00 96.25 84 ASN A C 1
ATOM 720 O O . ASN A 1 84 ? 8.574 -3.226 -7.828 1.00 96.25 84 ASN A O 1
ATOM 724 N N . LEU A 1 85 ? 10.427 -4.054 -8.806 1.00 94.56 85 LEU A N 1
ATOM 725 C CA . LEU A 1 85 ? 10.017 -3.919 -10.183 1.00 94.56 85 LEU A CA 1
ATOM 726 C C . LEU A 1 85 ? 10.258 -5.239 -10.906 1.00 94.56 85 LEU A C 1
ATOM 728 O O . LEU A 1 85 ? 11.393 -5.704 -11.003 1.00 94.56 85 LEU A O 1
ATOM 732 N N . ASP A 1 86 ? 9.185 -5.796 -11.450 1.00 92.81 86 ASP A N 1
ATOM 733 C CA . ASP A 1 86 ? 9.226 -7.016 -12.242 1.00 92.81 86 ASP A CA 1
ATOM 734 C C . ASP A 1 86 ? 8.755 -6.737 -13.672 1.00 92.81 86 ASP A C 1
ATOM 736 O O . ASP A 1 86 ? 7.850 -5.933 -13.915 1.00 92.81 86 ASP A O 1
ATOM 740 N N . PHE A 1 87 ? 9.361 -7.439 -14.625 1.00 90.12 87 PHE A N 1
ATOM 741 C CA . PHE A 1 87 ? 9.027 -7.365 -16.042 1.00 90.12 87 PHE A CA 1
ATOM 742 C C . PHE A 1 87 ? 8.580 -8.738 -16.521 1.00 90.12 87 PHE A C 1
ATOM 744 O O . PHE A 1 87 ? 9.219 -9.743 -16.213 1.00 90.12 87 PHE A O 1
ATOM 751 N N . SER A 1 88 ? 7.497 -8.790 -17.290 1.00 90.25 88 SER A N 1
ATOM 752 C CA . SER A 1 88 ? 7.016 -10.035 -17.886 1.00 90.25 88 SER A CA 1
ATOM 753 C C . SER A 1 88 ? 6.696 -9.822 -19.363 1.00 90.25 88 SER A C 1
ATOM 755 O O . SER A 1 88 ? 5.920 -8.911 -19.676 1.00 90.25 88 SER A O 1
ATOM 757 N N . PRO A 1 89 ? 7.278 -10.618 -2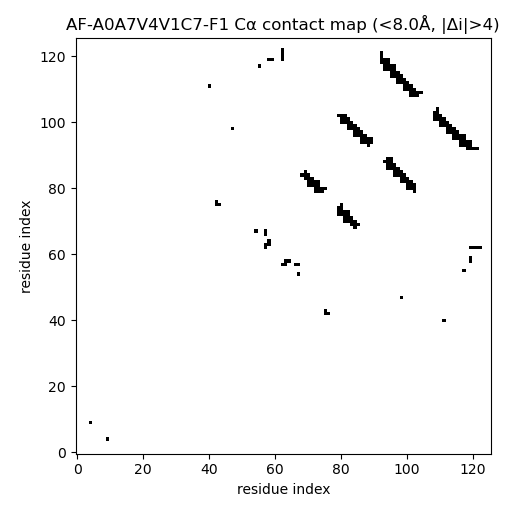0.277 1.00 89.19 89 PRO A N 1
ATOM 758 C CA . PRO A 1 89 ? 6.916 -10.567 -21.685 1.00 89.19 89 PRO A CA 1
ATOM 759 C C . PRO A 1 89 ? 5.471 -11.043 -21.862 1.00 89.19 89 PRO A C 1
ATOM 761 O O . PRO A 1 89 ? 5.079 -12.086 -21.342 1.00 89.19 89 PRO A O 1
ATOM 764 N N . ILE A 1 90 ? 4.681 -10.266 -22.597 1.00 91.31 90 ILE A N 1
ATOM 765 C CA . ILE A 1 90 ? 3.319 -10.631 -23.012 1.00 91.31 90 ILE A CA 1
ATOM 766 C C . ILE A 1 90 ? 3.332 -11.079 -24.472 1.00 91.31 90 ILE A C 1
ATOM 768 O O . ILE A 1 90 ? 2.645 -12.030 -24.827 1.00 91.31 90 ILE A O 1
ATOM 772 N N . ASP A 1 91 ? 4.115 -10.389 -25.301 1.00 87.88 91 ASP A N 1
ATOM 773 C CA . ASP A 1 91 ? 4.311 -10.672 -26.723 1.00 87.88 91 ASP A CA 1
ATOM 774 C C . ASP A 1 91 ? 5.719 -10.206 -27.150 1.00 87.88 91 ASP A C 1
ATOM 776 O O . ASP A 1 91 ? 6.412 -9.556 -26.364 1.00 87.88 91 ASP A O 1
ATOM 780 N N . LYS A 1 92 ? 6.136 -10.481 -28.394 1.00 81.88 92 LYS A N 1
ATOM 781 C CA . LYS A 1 92 ? 7.462 -10.144 -28.955 1.00 81.88 92 LYS A CA 1
ATOM 782 C C . LYS A 1 92 ? 7.917 -8.719 -28.632 1.00 81.88 92 LYS A C 1
ATOM 784 O O . LYS A 1 92 ? 9.073 -8.508 -28.288 1.00 81.88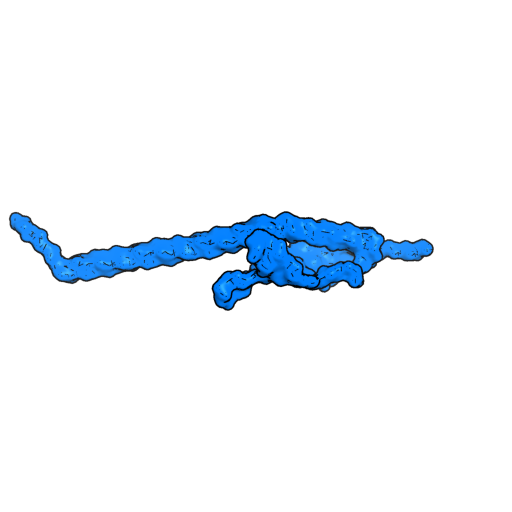 92 LYS A O 1
ATOM 789 N N . ASN A 1 93 ? 6.988 -7.769 -28.704 1.00 84.25 93 ASN A N 1
ATOM 790 C CA . ASN A 1 93 ? 7.251 -6.342 -28.548 1.00 84.25 93 ASN A CA 1
ATOM 791 C C . ASN A 1 93 ? 6.427 -5.713 -27.415 1.00 84.25 93 ASN A C 1
ATOM 793 O O . ASN A 1 93 ? 6.270 -4.495 -27.388 1.00 84.25 93 ASN A O 1
ATOM 797 N N . LEU A 1 94 ? 5.849 -6.506 -26.507 1.00 87.56 94 LEU A N 1
ATOM 798 C CA . LEU A 1 94 ? 4.974 -6.003 -25.445 1.00 87.56 94 LEU A CA 1
ATOM 799 C C . LEU A 1 94 ? 5.341 -6.621 -24.100 1.00 87.56 94 LEU A C 1
ATOM 801 O O . LEU A 1 94 ? 5.270 -7.835 -23.921 1.00 87.56 94 LEU A O 1
ATOM 805 N N . TYR A 1 95 ? 5.650 -5.765 -23.131 1.00 89.06 95 TYR A N 1
ATOM 806 C CA . TYR A 1 95 ? 6.020 -6.165 -21.778 1.00 89.06 95 TYR A CA 1
ATOM 807 C C . TYR A 1 95 ? 5.052 -5.572 -20.751 1.00 89.06 95 TYR A C 1
ATOM 809 O O . TYR A 1 95 ? 4.662 -4.404 -20.838 1.00 89.06 95 TYR A O 1
ATOM 817 N N . ALA A 1 96 ? 4.675 -6.377 -19.756 1.00 91.69 96 ALA A N 1
ATOM 818 C CA . ALA A 1 96 ? 4.076 -5.895 -18.519 1.00 91.69 96 ALA A CA 1
ATOM 819 C C . ALA A 1 96 ? 5.174 -5.475 -17.547 1.00 91.69 96 ALA A C 1
ATOM 821 O O . ALA A 1 96 ? 6.126 -6.216 -17.309 1.00 91.69 96 ALA A O 1
ATOM 822 N N . ILE A 1 97 ? 4.972 -4.312 -16.944 1.00 92.12 97 ILE A N 1
ATOM 823 C CA . ILE A 1 97 ? 5.786 -3.781 -15.861 1.00 92.12 97 ILE A CA 1
ATOM 824 C C . ILE A 1 97 ? 4.949 -3.817 -14.592 1.00 92.12 97 ILE A C 1
ATOM 826 O O . ILE A 1 97 ? 3.827 -3.301 -14.560 1.00 92.12 97 ILE A O 1
ATOM 830 N N . TYR A 1 98 ? 5.514 -4.409 -13.553 1.00 94.12 98 TYR A N 1
ATOM 831 C CA . TYR A 1 98 ? 4.901 -4.600 -12.254 1.00 94.12 98 TYR A CA 1
ATOM 832 C C . TYR A 1 98 ? 5.718 -3.861 -11.204 1.00 94.12 98 TYR A C 1
ATOM 834 O O . TYR A 1 98 ? 6.789 -4.314 -10.820 1.00 94.12 98 TYR A O 1
ATOM 842 N N . LEU A 1 99 ? 5.215 -2.721 -10.739 1.00 94.81 99 LEU A N 1
ATOM 843 C CA . LEU A 1 99 ? 5.829 -1.953 -9.662 1.00 94.81 99 LEU A CA 1
ATOM 844 C C . LEU A 1 99 ? 5.057 -2.221 -8.373 1.00 94.81 99 LEU A C 1
ATOM 846 O O . LEU A 1 99 ? 3.863 -1.915 -8.290 1.00 94.81 99 LEU A O 1
ATOM 850 N N . THR A 1 100 ? 5.728 -2.792 -7.376 1.00 95.75 100 THR A N 1
ATOM 851 C CA . THR A 1 100 ? 5.125 -3.047 -6.065 1.00 95.75 100 THR A CA 1
ATOM 852 C C . THR A 1 100 ? 5.864 -2.275 -4.983 1.00 95.75 100 THR A C 1
ATOM 854 O O . THR A 1 100 ? 7.089 -2.210 -4.964 1.00 95.75 100 THR A O 1
ATOM 857 N N . LEU A 1 101 ? 5.094 -1.678 -4.081 1.00 95.56 101 LEU A N 1
ATOM 858 C CA . LEU A 1 101 ? 5.541 -0.960 -2.897 1.00 95.56 101 LEU A CA 1
ATOM 859 C C . LEU A 1 101 ? 5.050 -1.680 -1.650 1.00 95.56 101 LEU A C 1
ATOM 861 O O . LEU A 1 101 ? 3.924 -2.182 -1.607 1.00 95.56 101 LEU A O 1
ATOM 865 N N . PHE A 1 102 ? 5.889 -1.667 -0.625 1.00 95.25 102 PHE A N 1
ATO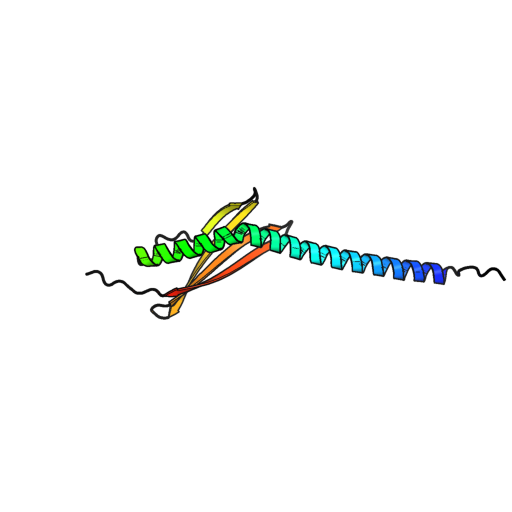M 866 C CA . PHE A 1 102 ? 5.641 -2.282 0.662 1.00 95.25 102 PHE A CA 1
ATOM 867 C C . PHE A 1 102 ? 5.963 -1.307 1.787 1.00 95.25 102 PHE A C 1
ATOM 869 O O . PHE A 1 102 ? 7.006 -0.649 1.769 1.00 95.25 102 PHE A O 1
ATOM 876 N N . TRP A 1 103 ? 5.093 -1.261 2.790 1.00 94.19 103 TRP A N 1
ATOM 877 C CA . TRP A 1 103 ? 5.349 -0.577 4.056 1.00 94.19 103 TRP A CA 1
ATOM 878 C C . TRP A 1 103 ? 4.749 -1.360 5.219 1.00 94.19 103 TRP A C 1
ATOM 880 O O . TRP A 1 103 ? 3.905 -2.236 5.031 1.00 94.19 103 TRP A O 1
ATOM 890 N N . GLN A 1 104 ? 5.207 -1.051 6.429 1.00 91.12 104 GLN A N 1
ATOM 891 C CA . GLN A 1 104 ? 4.715 -1.669 7.655 1.00 91.12 104 GLN A CA 1
ATOM 892 C C . GLN A 1 104 ? 3.659 -0.779 8.317 1.00 91.12 104 GLN A C 1
ATOM 894 O O . GLN A 1 104 ? 3.903 0.398 8.575 1.00 91.12 104 GLN A O 1
ATOM 899 N N . GLU A 1 105 ? 2.511 -1.366 8.645 1.00 86.44 105 GLU A N 1
ATOM 900 C CA . GLU A 1 105 ? 1.493 -0.797 9.529 1.00 86.44 105 GLU A CA 1
ATOM 901 C C . GLU A 1 105 ? 1.317 -1.722 10.739 1.00 86.44 105 GLU A C 1
ATOM 903 O O . GLU A 1 105 ? 0.659 -2.766 10.687 1.00 86.44 105 GLU A O 1
ATOM 908 N N . GLY A 1 106 ? 1.961 -1.360 11.851 1.00 85.38 106 GLY A N 1
ATOM 909 C CA . GLY A 1 106 ? 2.005 -2.201 13.045 1.00 85.38 106 GLY A CA 1
ATOM 910 C C . GLY A 1 106 ? 2.708 -3.533 12.769 1.00 85.38 106 GLY A C 1
ATOM 911 O O . GLY A 1 106 ? 3.916 -3.565 12.569 1.00 85.38 106 GLY A O 1
ATOM 912 N N . LYS A 1 107 ? 1.950 -4.638 12.780 1.00 87.19 107 LYS A N 1
ATOM 913 C CA . LYS A 1 107 ? 2.452 -5.997 12.484 1.00 87.19 107 LYS A CA 1
ATOM 914 C C . LYS A 1 107 ? 2.175 -6.453 11.047 1.00 87.19 107 LYS A C 1
ATOM 916 O O . LYS A 1 107 ? 2.496 -7.588 10.700 1.00 87.19 107 LYS A O 1
ATOM 921 N N . ARG A 1 108 ? 1.504 -5.627 10.244 1.00 88.12 108 ARG A N 1
ATOM 922 C CA . ARG A 1 108 ? 1.057 -5.985 8.900 1.00 88.12 108 ARG A CA 1
ATOM 923 C C . ARG A 1 108 ? 1.927 -5.285 7.864 1.00 88.12 108 ARG A C 1
ATOM 925 O O . ARG A 1 108 ? 2.051 -4.066 7.890 1.00 88.12 108 ARG A O 1
ATOM 932 N N . GLU A 1 109 ? 2.438 -6.048 6.902 1.00 91.44 109 GLU A N 1
ATOM 933 C CA . GLU A 1 109 ? 2.981 -5.471 5.673 1.00 91.44 109 GLU A CA 1
ATOM 934 C C . GLU A 1 109 ? 1.820 -5.148 4.724 1.00 91.44 109 GLU A C 1
ATOM 936 O O . GLU A 1 109 ? 1.005 -6.014 4.388 1.00 91.44 109 GLU A O 1
ATOM 941 N N . ILE A 1 110 ? 1.726 -3.890 4.309 1.00 93.06 110 ILE A N 1
ATOM 942 C CA . ILE A 1 110 ? 0.785 -3.451 3.286 1.00 93.06 110 ILE A CA 1
ATOM 943 C C . ILE A 1 110 ? 1.496 -3.461 1.941 1.00 93.06 110 ILE A C 1
ATOM 945 O O . ILE A 1 110 ? 2.665 -3.092 1.836 1.00 93.06 110 ILE A O 1
ATOM 949 N N . ARG A 1 111 ? 0.768 -3.889 0.910 1.00 93.94 111 ARG A N 1
ATOM 950 C CA . ARG A 1 111 ? 1.232 -3.943 -0.471 1.00 93.94 111 ARG A CA 1
ATOM 951 C C . ARG A 1 111 ? 0.410 -2.983 -1.320 1.00 93.94 111 ARG A C 1
ATOM 953 O O . ARG A 1 111 ? -0.812 -3.105 -1.361 1.00 93.94 111 ARG A O 1
ATOM 960 N N . LEU A 1 112 ? 1.088 -2.118 -2.063 1.00 92.94 112 LEU A N 1
ATOM 961 C CA . LEU A 1 112 ? 0.508 -1.356 -3.164 1.00 92.94 112 LEU A CA 1
ATOM 962 C C . LEU A 1 112 ? 1.133 -1.826 -4.471 1.00 92.94 112 LEU A C 1
ATOM 964 O O . LEU A 1 112 ? 2.349 -1.922 -4.582 1.00 92.94 112 LEU A O 1
ATOM 968 N N . PHE A 1 113 ? 0.303 -2.122 -5.462 1.00 91.81 113 PHE A N 1
ATOM 969 C CA . PHE A 1 113 ? 0.741 -2.694 -6.727 1.00 91.81 113 PHE A CA 1
ATOM 970 C C . PHE A 1 113 ? 0.228 -1.866 -7.897 1.00 91.81 113 PHE A C 1
ATOM 972 O O . PHE A 1 113 ? -0.947 -1.496 -7.938 1.00 91.81 113 PHE A O 1
ATOM 979 N N . ARG A 1 114 ? 1.099 -1.627 -8.877 1.00 91.75 114 ARG A N 1
ATOM 980 C CA . ARG A 1 114 ? 0.753 -0.973 -10.131 1.00 91.75 114 ARG A CA 1
ATOM 981 C C . ARG A 1 114 ? 1.292 -1.762 -11.312 1.00 91.75 114 ARG A C 1
ATOM 983 O O . ARG A 1 114 ? 2.484 -2.037 -11.403 1.00 91.75 114 ARG A O 1
ATOM 990 N N . LYS A 1 115 ? 0.395 -2.065 -12.247 1.00 92.69 115 LYS A N 1
ATOM 991 C CA . LYS A 1 115 ? 0.723 -2.677 -13.533 1.00 92.69 115 LYS A CA 1
ATOM 992 C C . LYS A 1 115 ? 0.665 -1.624 -14.632 1.00 92.69 115 LYS A C 1
ATOM 994 O O . LYS A 1 115 ? -0.297 -0.861 -14.709 1.00 92.69 115 LYS A O 1
ATOM 999 N N . THR A 1 116 ? 1.658 -1.605 -15.508 1.00 91.69 116 THR A N 1
ATOM 1000 C CA . THR A 1 116 ? 1.604 -0.856 -16.767 1.00 91.69 116 THR A CA 1
ATOM 1001 C C . THR A 1 116 ? 2.170 -1.695 -17.906 1.00 91.69 116 THR A C 1
ATOM 1003 O O . THR A 1 116 ? 2.704 -2.779 -17.679 1.00 91.69 116 THR A O 1
ATOM 1006 N N . TYR A 1 117 ? 2.009 -1.213 -19.132 1.00 90.31 117 TYR A N 1
ATOM 1007 C CA . TYR A 1 117 ? 2.450 -1.895 -20.340 1.00 90.31 117 TYR A CA 1
ATOM 1008 C C . TYR A 1 117 ? 3.371 -0.982 -21.132 1.00 90.31 117 TYR A C 1
ATOM 1010 O O . TYR A 1 117 ? 3.148 0.234 -21.191 1.00 90.31 117 TYR A O 1
ATOM 1018 N N . VAL A 1 118 ? 4.394 -1.577 -21.736 1.00 87.88 118 VAL A N 1
ATOM 1019 C CA . VAL A 1 118 ? 5.349 -0.875 -22.591 1.00 87.88 118 VAL A CA 1
ATOM 1020 C C . VAL A 1 118 ? 5.562 -1.671 -23.863 1.00 87.88 118 VAL A C 1
ATOM 1022 O O . VAL A 1 118 ? 5.774 -2.884 -23.820 1.00 87.88 118 VAL A O 1
ATOM 1025 N N . PHE A 1 119 ? 5.486 -0.961 -24.988 1.00 83.12 119 PHE A N 1
ATOM 1026 C CA . PHE A 1 119 ? 5.907 -1.490 -26.271 1.00 83.12 119 PHE A CA 1
ATOM 1027 C C . PHE A 1 119 ? 7.415 -1.347 -26.394 1.00 83.12 119 PHE A C 1
ATOM 1029 O O . PHE A 1 119 ? 7.952 -0.251 -26.261 1.00 83.12 119 PHE A O 1
ATOM 1036 N N . TYR A 1 120 ? 8.075 -2.461 -26.659 1.00 71.44 120 TYR A N 1
ATOM 1037 C CA . TYR A 1 120 ? 9.494 -2.526 -26.929 1.00 71.44 120 TYR A CA 1
ATOM 1038 C C . TYR A 1 120 ? 9.681 -2.754 -28.427 1.00 71.44 120 TYR A C 1
ATOM 1040 O O . TYR A 1 120 ? 9.210 -3.754 -28.964 1.00 71.44 120 TYR A O 1
ATOM 1048 N N . ARG A 1 121 ? 10.322 -1.813 -29.121 1.00 67.50 121 ARG A N 1
ATOM 1049 C CA . ARG A 1 121 ? 10.751 -2.003 -30.507 1.00 67.50 121 ARG A CA 1
ATOM 1050 C C . ARG A 1 121 ? 12.256 -2.203 -30.463 1.00 67.50 121 ARG A C 1
ATOM 1052 O O . ARG A 1 121 ? 12.972 -1.287 -30.077 1.00 67.50 121 ARG A O 1
ATOM 1059 N N . GLU A 1 122 ? 12.710 -3.394 -30.827 1.00 59.44 122 GLU A N 1
ATOM 1060 C CA . GLU A 1 122 ? 14.133 -3.674 -30.988 1.00 59.44 122 GLU A CA 1
ATOM 1061 C C . GLU A 1 122 ? 14.688 -2.707 -32.045 1.00 59.44 122 GLU A C 1
ATOM 1063 O O . GLU A 1 122 ? 14.331 -2.779 -33.225 1.00 59.44 122 GLU A O 1
ATOM 1068 N N . ASN A 1 123 ? 15.471 -1.719 -31.609 1.00 54.75 123 ASN A N 1
ATOM 1069 C CA . ASN A 1 123 ? 16.185 -0.851 -32.532 1.00 54.75 123 ASN A CA 1
ATOM 1070 C C . ASN A 1 123 ? 17.321 -1.682 -33.125 1.00 54.75 123 ASN A C 1
ATOM 1072 O O . ASN A 1 123 ? 18.259 -2.052 -32.425 1.00 54.75 123 ASN A O 1
ATOM 1076 N N . ASN A 1 124 ? 17.202 -1.983 -34.417 1.00 38.56 124 ASN A N 1
ATOM 1077 C CA . ASN A 1 124 ? 18.263 -2.584 -35.214 1.00 38.56 124 ASN A CA 1
ATOM 1078 C C . ASN A 1 124 ? 19.544 -1.743 -35.040 1.00 38.56 124 ASN A C 1
ATOM 1080 O O . ASN A 1 124 ? 19.487 -0.540 -35.323 1.00 38.56 124 ASN A O 1
ATOM 1084 N N . PRO A 1 125 ? 20.682 -2.308 -34.600 1.00 44.66 125 PRO A N 1
ATOM 1085 C CA . PRO A 1 125 ? 21.950 -1.615 -34.746 1.00 44.66 125 PRO A CA 1
ATOM 1086 C C . PRO A 1 125 ? 22.231 -1.501 -36.250 1.00 44.66 125 PRO A C 1
ATOM 1088 O O . PRO A 1 125 ? 22.283 -2.510 -36.956 1.00 44.66 125 PRO A O 1
ATOM 1091 N N . ALA A 1 126 ? 22.301 -0.262 -36.735 1.00 37.62 126 ALA A N 1
ATOM 1092 C CA . ALA A 1 126 ? 22.819 0.057 -38.061 1.00 37.62 126 ALA A CA 1
ATOM 1093 C C . ALA A 1 126 ? 24.330 -0.202 -38.126 1.00 37.62 126 ALA A C 1
ATOM 1095 O O . ALA A 1 126 ? 25.000 -0.006 -37.085 1.00 37.62 126 ALA A O 1
#

pLDDT: mean 87.72, std 12.1, range [37.62, 98.0]

Foldseek 3Di:
DDDDDDPVNVVVVVVVVVVVVVVVVVVVVVVVVVVVVVVVCVQCVVVVVVLVVVQQVCCVPVVDCPPRDQWDWDATPNFIKTKGWDWDDPDPFKIKIKIWIWGDDPPDIDIDIDIDMHGRDRDDDD